Protein AF-A0A9D8EML4-F1 (afdb_monomer_lite)

pLDDT: mean 81.91, std 18.9, range [37.38, 98.0]

Structure (mmCIF, N/CA/C/O backbone):
data_AF-A0A9D8EML4-F1
#
_entry.id   AF-A0A9D8EML4-F1
#
loop_
_atom_site.group_PDB
_atom_site.id
_atom_site.type_symbol
_atom_site.label_atom_id
_atom_site.label_alt_id
_atom_site.label_comp_id
_atom_site.label_asym_id
_atom_site.label_entity_id
_atom_site.label_seq_id
_atom_site.pdbx_PDB_ins_code
_atom_site.Cartn_x
_atom_site.Cartn_y
_atom_site.Cartn_z
_atom_site.occupancy
_atom_site.B_iso_or_e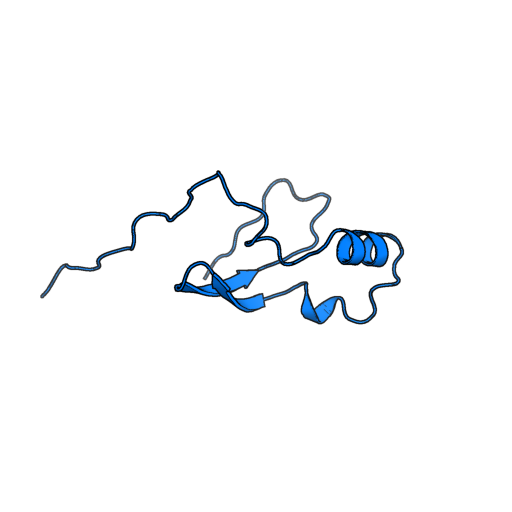quiv
_atom_site.auth_seq_id
_atom_site.auth_comp_id
_atom_site.auth_asym_id
_atom_site.auth_atom_id
_atom_site.pdbx_PDB_model_num
ATOM 1 N N . MET A 1 1 ? -35.778 19.039 4.467 1.00 42.09 1 MET A N 1
ATOM 2 C CA . MET A 1 1 ? -34.751 18.052 4.063 1.00 42.09 1 MET A CA 1
ATOM 3 C C . MET A 1 1 ? -33.438 18.808 3.879 1.00 42.09 1 MET A C 1
ATOM 5 O O . MET A 1 1 ? -33.318 19.575 2.934 1.00 42.09 1 MET A O 1
ATOM 9 N N . ASN A 1 2 ? -32.550 18.751 4.875 1.00 37.38 2 ASN A N 1
ATOM 10 C CA . ASN A 1 2 ? -31.403 19.656 5.022 1.00 37.38 2 ASN A CA 1
ATOM 11 C C . ASN A 1 2 ? -30.285 19.318 4.009 1.00 37.38 2 ASN A C 1
ATOM 13 O O . ASN A 1 2 ? -29.817 18.183 3.976 1.00 37.38 2 ASN A O 1
ATOM 17 N N . LYS A 1 3 ? -29.878 20.298 3.187 1.00 54.94 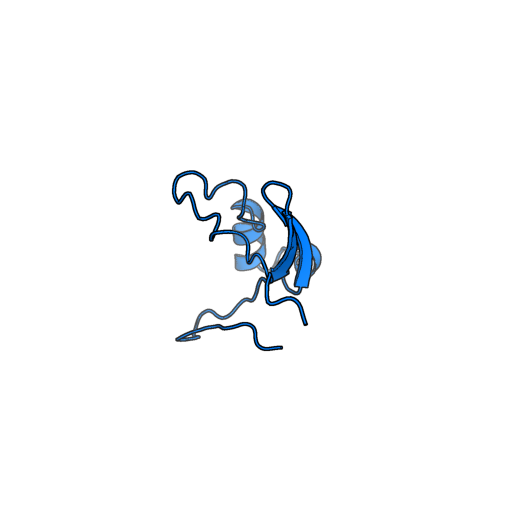3 LYS A N 1
ATOM 18 C CA . LYS A 1 3 ? -28.800 20.203 2.184 1.00 54.94 3 LYS A CA 1
ATOM 19 C C . LYS A 1 3 ? -27.421 20.625 2.727 1.00 54.94 3 LYS A C 1
ATOM 21 O O . LYS A 1 3 ? -26.558 21.004 1.947 1.00 54.94 3 LYS A O 1
ATOM 26 N N . ASN A 1 4 ? -27.168 20.520 4.028 1.00 45.75 4 ASN A N 1
ATOM 27 C CA . ASN A 1 4 ? -25.855 20.832 4.599 1.00 45.75 4 ASN A CA 1
ATOM 28 C C . ASN A 1 4 ? -25.002 19.565 4.733 1.00 45.75 4 ASN A C 1
ATOM 30 O O . ASN A 1 4 ? -24.778 19.062 5.832 1.00 45.75 4 ASN A O 1
ATOM 34 N N . LYS A 1 5 ? -24.513 19.037 3.606 1.00 56.66 5 LYS A N 1
ATOM 35 C CA . LYS A 1 5 ? -23.284 18.236 3.635 1.00 56.66 5 LYS A CA 1
ATOM 36 C C . LYS A 1 5 ? -22.130 19.226 3.535 1.00 56.66 5 LYS A C 1
ATOM 38 O O . LYS A 1 5 ? -21.740 19.609 2.438 1.00 56.66 5 LYS A O 1
ATOM 43 N N . ASN A 1 6 ? -21.643 19.682 4.686 1.00 48.53 6 ASN A N 1
ATOM 44 C CA . ASN A 1 6 ? -20.383 20.413 4.773 1.00 48.53 6 ASN A CA 1
ATOM 45 C C . ASN A 1 6 ? -19.274 19.425 4.406 1.00 48.53 6 ASN A C 1
ATOM 47 O O . ASN A 1 6 ? -18.774 18.703 5.267 1.00 48.53 6 ASN A O 1
ATOM 51 N N . PHE A 1 7 ? -18.953 19.319 3.118 1.00 51.75 7 PHE A N 1
ATOM 52 C CA . PHE A 1 7 ? -17.726 18.655 2.714 1.00 51.75 7 PHE A CA 1
ATOM 53 C C . PHE A 1 7 ? -16.579 19.515 3.252 1.00 51.75 7 PHE A C 1
ATOM 55 O O . PHE A 1 7 ? -16.573 20.718 2.984 1.00 51.75 7 PHE A O 1
ATOM 62 N N . PRO A 1 8 ? -15.670 18.964 4.071 1.00 57.03 8 PRO A N 1
ATOM 63 C CA . PRO A 1 8 ? -14.522 19.728 4.526 1.00 57.03 8 PRO A CA 1
ATOM 64 C C . PRO A 1 8 ? -13.740 20.204 3.300 1.00 57.03 8 PRO A C 1
ATOM 66 O O . PRO A 1 8 ? -13.512 19.424 2.372 1.00 57.03 8 PRO A O 1
ATOM 69 N N . GLU A 1 9 ? -13.355 21.480 3.300 1.00 54.09 9 GLU A N 1
ATOM 70 C CA . GLU A 1 9 ? -12.451 22.043 2.295 1.00 54.09 9 GLU A CA 1
ATOM 71 C C . GLU A 1 9 ? -11.223 21.126 2.142 1.00 54.09 9 GLU A C 1
ATOM 73 O O . GLU A 1 9 ? -10.718 20.612 3.151 1.00 54.09 9 GLU A O 1
ATOM 78 N N . PRO A 1 10 ? -10.736 20.871 0.914 1.00 56.72 10 PRO A N 1
ATOM 79 C CA . PRO A 1 10 ? -9.596 19.993 0.703 1.00 56.72 10 PRO A CA 1
ATOM 80 C C . PRO A 1 10 ? -8.376 20.532 1.460 1.00 56.72 10 PRO A C 1
ATOM 82 O O . PRO A 1 10 ? -7.794 21.553 1.106 1.00 56.72 10 PRO A O 1
ATOM 85 N N . ILE A 1 11 ? -7.966 19.812 2.505 1.00 56.00 11 ILE A N 1
ATOM 86 C CA . ILE A 1 11 ? -6.871 20.154 3.431 1.00 56.00 11 ILE A CA 1
ATOM 87 C C . ILE A 1 11 ? -5.460 20.080 2.809 1.00 56.00 11 ILE A C 1
ATOM 89 O O . ILE A 1 11 ? -4.473 19.909 3.530 1.00 56.00 11 ILE A O 1
ATOM 93 N N . TYR A 1 12 ? -5.319 20.196 1.486 1.00 54.38 12 TYR A N 1
ATOM 94 C CA . TYR A 1 12 ? -4.014 20.166 0.825 1.00 54.38 12 TYR A CA 1
ATOM 95 C C . TYR A 1 12 ? -3.290 21.508 0.980 1.00 54.38 12 TYR A C 1
ATOM 97 O O . TYR A 1 12 ? -3.084 22.244 0.021 1.00 54.38 12 TYR A O 1
ATOM 105 N N . ASN A 1 13 ? -2.812 21.795 2.191 1.00 49.88 13 ASN A N 1
ATOM 106 C CA . ASN A 1 13 ? -1.622 22.624 2.327 1.00 49.88 13 ASN A CA 1
ATOM 107 C C . ASN A 1 13 ? -0.435 21.787 1.834 1.00 49.88 13 ASN A C 1
ATOM 109 O O . ASN A 1 13 ? 0.121 20.967 2.563 1.00 49.88 13 ASN A O 1
ATOM 113 N N . ILE A 1 14 ? -0.056 22.002 0.572 1.00 53.84 14 ILE A N 1
ATOM 114 C CA . ILE A 1 14 ? 1.023 21.299 -0.152 1.00 53.84 14 ILE A CA 1
ATOM 115 C C . ILE A 1 14 ? 2.395 21.453 0.553 1.00 53.84 14 ILE A C 1
ATOM 117 O O . ILE A 1 14 ? 3.353 20.759 0.230 1.00 53.84 14 ILE A O 1
ATOM 121 N N . GLY A 1 15 ? 2.496 22.314 1.571 1.00 46.00 15 GLY A N 1
ATOM 122 C CA . GLY A 1 15 ? 3.724 22.604 2.310 1.00 46.00 15 GLY A CA 1
ATOM 123 C C . GLY A 1 15 ? 4.195 21.556 3.329 1.00 46.00 15 GLY A C 1
ATOM 124 O O . GLY A 1 15 ? 5.280 21.741 3.869 1.00 46.00 15 GLY A O 1
ATOM 125 N N . ASN A 1 16 ? 3.446 20.481 3.628 1.00 51.84 16 ASN A N 1
ATOM 126 C CA . ASN A 1 16 ? 3.884 19.492 4.632 1.00 51.84 16 ASN A CA 1
ATOM 127 C C . ASN A 1 16 ? 3.524 18.033 4.271 1.00 51.84 16 ASN A C 1
ATOM 129 O O . ASN A 1 16 ? 2.684 17.385 4.896 1.00 51.84 16 ASN A O 1
ATOM 133 N N . LEU A 1 17 ? 4.174 17.505 3.229 1.00 54.44 17 LEU A N 1
ATOM 134 C CA . LEU A 1 17 ? 3.994 16.129 2.731 1.00 54.44 17 LEU A CA 1
ATOM 135 C C . LEU A 1 17 ? 4.646 15.045 3.616 1.00 54.44 17 LEU A C 1
ATOM 137 O O . LEU A 1 17 ? 4.325 13.863 3.476 1.00 54.44 17 LEU A O 1
ATOM 141 N N . SER A 1 18 ? 5.532 15.425 4.542 1.00 55.28 18 SER A N 1
ATOM 142 C CA . SER A 1 18 ? 6.281 14.495 5.405 1.00 55.28 18 SER A CA 1
ATOM 143 C C . SER A 1 18 ? 5.383 13.677 6.341 1.00 55.28 18 SER A C 1
ATOM 145 O O . SER A 1 18 ? 5.669 12.511 6.596 1.00 55.28 18 SER A O 1
ATOM 147 N N . ASN A 1 19 ? 4.257 14.241 6.793 1.00 57.91 19 ASN A N 1
ATOM 148 C CA . ASN A 1 19 ? 3.344 13.586 7.740 1.00 57.91 19 ASN A CA 1
ATOM 149 C C . ASN A 1 19 ? 2.323 12.641 7.075 1.00 57.91 19 ASN A C 1
ATOM 151 O O . ASN A 1 19 ? 1.663 11.852 7.755 1.00 57.91 19 ASN A O 1
ATOM 155 N N . VAL A 1 20 ? 2.166 12.713 5.750 1.00 65.50 20 VAL A N 1
ATOM 156 C CA . VAL A 1 20 ? 1.192 11.895 5.005 1.00 65.50 20 VAL A CA 1
ATOM 157 C C . VAL A 1 20 ? 1.812 10.572 4.559 1.00 65.50 20 VAL A C 1
ATOM 159 O O . VAL A 1 20 ? 1.128 9.544 4.544 1.00 65.50 20 VAL A O 1
ATOM 162 N N . ASN A 1 21 ? 3.107 10.575 4.234 1.00 75.50 21 ASN A N 1
ATOM 163 C CA . ASN A 1 21 ? 3.769 9.423 3.642 1.00 75.50 21 ASN A CA 1
ATOM 164 C C . ASN A 1 21 ? 3.902 8.272 4.654 1.00 75.50 21 ASN A C 1
ATOM 166 O O . ASN A 1 21 ? 4.513 8.408 5.711 1.00 75.50 21 ASN A O 1
ATOM 170 N N . HIS A 1 22 ? 3.273 7.134 4.363 1.00 83.69 22 HIS A N 1
ATOM 171 C CA . HIS A 1 22 ? 3.252 5.979 5.264 1.00 83.69 22 HIS A CA 1
ATOM 172 C C . HIS A 1 22 ? 4.447 5.035 5.053 1.00 83.69 22 HIS A C 1
ATOM 174 O O . HIS A 1 22 ? 4.788 4.250 5.945 1.00 83.69 22 HIS A O 1
ATOM 180 N N . LEU A 1 23 ? 5.091 5.149 3.888 1.00 89.19 23 LEU A N 1
ATOM 181 C CA . LEU A 1 23 ? 6.321 4.459 3.529 1.00 89.19 23 LEU A CA 1
ATOM 182 C C . LEU A 1 23 ? 7.510 5.375 3.826 1.00 89.19 23 LEU A C 1
ATOM 184 O O . LEU A 1 23 ? 7.684 6.408 3.181 1.00 89.19 23 LEU A O 1
ATOM 188 N N . SER A 1 24 ? 8.334 4.992 4.798 1.00 91.31 24 SER A N 1
ATOM 189 C CA . SER A 1 24 ? 9.630 5.639 5.009 1.00 91.31 24 SER A CA 1
ATOM 190 C C . SER A 1 24 ? 10.610 5.274 3.888 1.00 91.31 24 SER A C 1
ATOM 192 O O . SER A 1 24 ? 10.428 4.286 3.174 1.00 91.31 24 SER A O 1
ATOM 194 N N . GLU A 1 25 ? 11.704 6.024 3.759 1.00 91.31 25 GLU A N 1
ATOM 195 C CA . GLU A 1 25 ? 12.783 5.668 2.826 1.00 91.31 25 GLU A CA 1
ATOM 196 C C . GLU A 1 25 ? 13.355 4.273 3.110 1.00 91.31 25 GLU A C 1
ATOM 198 O O . GLU A 1 25 ? 13.661 3.522 2.182 1.00 91.31 25 GLU A O 1
ATOM 203 N N . PHE A 1 26 ? 13.433 3.888 4.387 1.00 94.12 26 PHE A N 1
ATOM 204 C CA . PHE A 1 26 ? 13.877 2.557 4.787 1.00 94.12 26 PHE A CA 1
ATOM 205 C C . PHE A 1 26 ? 12.879 1.465 4.379 1.00 94.12 26 PHE A C 1
ATOM 207 O O . PHE A 1 26 ? 13.296 0.413 3.893 1.00 94.12 26 PHE A O 1
ATOM 214 N N . ASP A 1 27 ? 11.571 1.728 4.486 1.00 94.44 27 ASP A N 1
ATOM 215 C CA . ASP A 1 27 ? 10.538 0.818 3.977 1.00 94.44 27 ASP A CA 1
ATOM 216 C C . ASP A 1 27 ? 10.694 0.617 2.460 1.00 94.44 27 ASP A C 1
ATOM 218 O O . ASP A 1 27 ? 10.695 -0.515 1.977 1.00 94.44 27 ASP A O 1
ATOM 222 N N . ILE A 1 28 ? 10.895 1.702 1.705 1.00 93.69 28 ILE A N 1
ATOM 223 C CA . ILE A 1 28 ? 11.107 1.650 0.249 1.00 93.69 28 ILE A CA 1
ATOM 224 C C . ILE A 1 28 ? 12.383 0.870 -0.086 1.00 93.69 28 ILE A C 1
ATOM 226 O O . ILE A 1 28 ? 12.385 0.053 -1.008 1.00 93.69 28 ILE A O 1
ATOM 230 N N . TYR A 1 29 ? 13.466 1.094 0.658 1.00 96.31 29 TYR A N 1
ATOM 231 C CA . TYR A 1 29 ? 14.718 0.366 0.483 1.00 96.31 29 TYR A CA 1
ATOM 232 C C . TYR A 1 29 ? 14.534 -1.138 0.715 1.00 96.31 29 TYR A C 1
ATOM 234 O O . TYR A 1 29 ? 14.917 -1.944 -0.137 1.00 96.31 29 TYR A O 1
ATOM 242 N N . LEU A 1 30 ? 13.926 -1.537 1.835 1.00 97.12 30 LEU A N 1
ATOM 243 C CA . LEU A 1 30 ? 13.665 -2.946 2.129 1.00 97.12 30 LEU A CA 1
ATOM 244 C C . LEU A 1 30 ? 12.742 -3.574 1.084 1.00 97.12 30 LEU A C 1
ATOM 246 O O . LEU A 1 30 ? 12.995 -4.702 0.660 1.00 97.12 30 LEU A O 1
ATOM 250 N N . PHE A 1 31 ? 11.719 -2.840 0.642 1.00 96.12 31 PHE A N 1
ATOM 251 C CA . PHE A 1 31 ? 10.787 -3.287 -0.386 1.00 96.12 31 PHE A CA 1
ATOM 252 C C . PHE A 1 31 ? 11.502 -3.576 -1.710 1.00 96.12 31 PHE A C 1
ATOM 254 O O . PHE A 1 31 ? 11.392 -4.682 -2.233 1.00 96.12 31 PHE A O 1
ATOM 261 N N . LYS A 1 32 ? 12.324 -2.636 -2.197 1.00 95.38 32 LYS A N 1
ATOM 2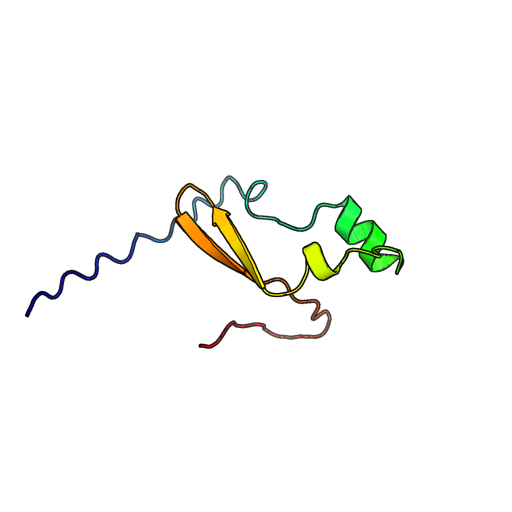62 C CA . LYS A 1 32 ? 13.119 -2.804 -3.427 1.00 95.38 32 LYS A CA 1
ATOM 263 C C . LYS A 1 32 ? 14.086 -3.990 -3.369 1.00 95.38 32 LYS A C 1
ATOM 265 O O . LYS A 1 32 ? 14.382 -4.577 -4.400 1.00 95.38 32 LYS A O 1
ATOM 270 N N . ASN A 1 33 ? 14.577 -4.338 -2.179 1.00 97.50 33 ASN A N 1
ATOM 271 C CA . ASN A 1 33 ? 15.484 -5.470 -1.980 1.00 97.50 33 ASN A CA 1
ATOM 272 C C . ASN A 1 33 ? 14.759 -6.795 -1.674 1.00 97.50 33 ASN A C 1
ATOM 274 O O . ASN A 1 33 ? 15.429 -7.784 -1.389 1.00 97.50 33 ASN A O 1
ATOM 278 N N . GLY A 1 34 ? 13.421 -6.828 -1.652 1.00 96.44 34 GLY A N 1
ATOM 279 C CA . GLY A 1 34 ? 12.661 -8.031 -1.288 1.00 96.44 34 GLY A CA 1
ATOM 280 C C . GLY A 1 34 ? 12.827 -8.460 0.176 1.00 96.44 34 GLY A C 1
ATOM 281 O O . GLY A 1 34 ? 12.624 -9.624 0.504 1.00 96.44 34 GLY A O 1
ATOM 282 N N . ARG A 1 35 ? 13.218 -7.538 1.067 1.00 97.50 35 ARG A N 1
ATOM 283 C CA . ARG A 1 35 ? 13.517 -7.809 2.489 1.00 97.50 35 ARG A CA 1
ATOM 284 C C . ARG A 1 35 ? 12.509 -7.202 3.465 1.00 97.50 35 ARG A C 1
ATOM 286 O O . ARG A 1 35 ? 12.717 -7.251 4.676 1.00 97.50 35 ARG A O 1
ATOM 293 N N . HIS A 1 36 ? 11.425 -6.611 2.969 1.00 96.62 36 HIS A N 1
ATOM 294 C CA . HIS A 1 36 ? 10.375 -6.057 3.825 1.00 96.62 36 HIS A CA 1
ATOM 295 C C . HIS A 1 36 ? 9.356 -7.138 4.208 1.00 96.62 36 HIS A C 1
ATOM 297 O O . HIS A 1 36 ? 8.305 -7.275 3.592 1.00 96.62 36 HIS A O 1
ATOM 303 N N . TYR A 1 37 ? 9.674 -7.934 5.231 1.00 96.06 37 TYR A N 1
ATOM 304 C CA . TYR A 1 37 ? 8.820 -9.047 5.679 1.00 96.06 37 TYR A CA 1
ATOM 305 C C . TYR A 1 37 ? 7.481 -8.606 6.285 1.00 96.06 37 TYR A C 1
ATOM 307 O O . TYR A 1 37 ? 6.565 -9.414 6.408 1.00 96.06 37 TYR A O 1
ATOM 315 N N . LYS A 1 38 ? 7.364 -7.327 6.659 1.00 95.38 38 LYS A N 1
ATOM 316 C CA . LYS A 1 38 ? 6.146 -6.718 7.207 1.00 95.38 38 LYS A CA 1
ATOM 317 C C . LYS A 1 38 ? 5.539 -5.696 6.250 1.00 95.38 38 LYS A C 1
ATOM 319 O O . LYS A 1 38 ? 4.899 -4.738 6.668 1.00 95.38 38 LYS A O 1
ATOM 324 N N . LEU A 1 39 ? 5.745 -5.879 4.946 1.00 94.25 39 LEU A N 1
ATOM 325 C CA . LEU A 1 39 ? 5.243 -4.954 3.932 1.00 94.25 39 LEU A CA 1
ATOM 326 C C . LEU A 1 39 ? 3.712 -4.812 3.969 1.00 94.25 39 LEU A C 1
ATOM 328 O O . LEU A 1 39 ? 3.186 -3.765 3.602 1.00 94.25 39 LEU A O 1
ATOM 332 N N . TYR A 1 40 ? 3.004 -5.839 4.446 1.00 93.81 40 TYR A N 1
ATOM 333 C CA . TYR A 1 40 ? 1.552 -5.823 4.632 1.00 93.81 40 TYR A CA 1
ATOM 334 C C . TYR A 1 40 ? 1.078 -4.776 5.656 1.00 93.81 40 TYR A C 1
ATOM 336 O O . TYR A 1 40 ? -0.054 -4.318 5.559 1.00 93.81 40 TYR A O 1
ATOM 344 N N . ASP A 1 41 ? 1.937 -4.337 6.585 1.00 94.31 41 ASP A N 1
ATOM 345 C CA . ASP A 1 41 ? 1.631 -3.230 7.506 1.00 94.31 41 ASP A CA 1
ATOM 346 C C . ASP A 1 41 ? 1.673 -1.864 6.800 1.00 94.31 41 ASP A C 1
ATOM 348 O O . ASP A 1 41 ? 1.330 -0.845 7.393 1.00 94.31 41 ASP A O 1
ATOM 352 N N . LYS A 1 42 ? 2.162 -1.820 5.552 1.00 93.00 42 LYS A N 1
ATOM 353 C CA . LYS A 1 42 ? 2.415 -0.588 4.795 1.00 93.00 42 LYS A CA 1
ATOM 354 C C . LYS A 1 42 ? 1.590 -0.487 3.519 1.00 93.00 42 LYS A C 1
ATOM 356 O O . LYS A 1 42 ? 1.053 0.579 3.229 1.00 93.00 42 LYS A O 1
ATOM 361 N N . LEU A 1 43 ? 1.532 -1.564 2.738 1.00 95.06 43 LEU A N 1
ATOM 362 C CA . LEU A 1 43 ? 0.686 -1.662 1.548 1.00 95.06 43 LEU A CA 1
ATOM 363 C C . LEU A 1 43 ? -0.729 -2.105 1.930 1.00 95.06 43 LEU A C 1
ATOM 365 O O . LEU A 1 43 ? -0.948 -2.681 2.992 1.00 95.06 43 LEU A O 1
ATOM 369 N N . GLY A 1 44 ? -1.689 -1.860 1.044 1.00 95.19 44 GLY A N 1
ATOM 370 C CA . GLY A 1 44 ? -3.098 -2.162 1.271 1.00 95.19 44 GLY A CA 1
ATOM 371 C C . GLY A 1 44 ? -3.868 -0.965 1.823 1.00 95.19 44 GLY A C 1
ATOM 372 O O . GLY A 1 44 ? -3.561 0.182 1.494 1.00 95.19 44 GLY A O 1
ATOM 373 N N . ALA A 1 45 ? -4.897 -1.252 2.619 1.00 95.62 45 ALA A N 1
ATOM 374 C CA . ALA A 1 45 ? -5.821 -0.272 3.173 1.00 95.62 45 ALA A CA 1
ATOM 375 C C . ALA A 1 45 ? -5.728 -0.273 4.702 1.00 95.62 45 ALA A C 1
ATOM 377 O O . ALA A 1 45 ? -5.997 -1.291 5.338 1.00 95.62 45 ALA A O 1
ATOM 378 N N . HIS A 1 46 ? -5.366 0.868 5.286 1.00 93.88 46 HIS A N 1
ATOM 379 C CA . HIS A 1 46 ? -5.138 1.004 6.726 1.00 93.88 46 HIS A CA 1
ATOM 380 C C . HIS A 1 46 ? -5.900 2.199 7.289 1.00 93.88 46 HIS A C 1
ATOM 382 O O . HIS A 1 46 ? -5.811 3.302 6.748 1.00 93.88 46 HIS A O 1
ATOM 388 N N . LEU A 1 47 ? -6.627 2.007 8.392 1.00 93.88 47 LEU A N 1
ATOM 389 C CA . LEU A 1 47 ? -7.266 3.118 9.101 1.00 93.88 47 LEU A CA 1
ATOM 390 C C . LEU A 1 47 ? -6.195 4.062 9.651 1.00 93.88 47 LEU A C 1
ATOM 392 O O . LEU A 1 47 ? -5.252 3.634 10.318 1.00 93.88 47 LEU A O 1
ATOM 396 N N . LYS A 1 48 ? -6.332 5.358 9.370 1.00 89.19 48 LYS A N 1
ATOM 397 C CA . LYS A 1 48 ? -5.353 6.368 9.773 1.00 89.19 48 LYS A CA 1
ATOM 398 C C . LYS A 1 48 ? -6.029 7.699 10.055 1.00 89.19 48 LYS A C 1
ATOM 400 O O . LYS A 1 48 ? -6.997 8.078 9.400 1.00 89.19 48 LYS A O 1
ATOM 405 N N . LYS A 1 49 ? -5.469 8.432 11.013 1.00 88.19 49 LYS A N 1
ATOM 406 C CA . LYS A 1 49 ? -5.840 9.814 11.304 1.00 88.19 49 LYS A CA 1
ATOM 407 C C . LYS A 1 49 ? -4.772 10.745 10.745 1.00 88.19 49 LYS A C 1
ATOM 409 O O . LYS A 1 49 ? -3.612 10.645 11.139 1.00 88.19 49 LYS A O 1
ATOM 414 N N . ILE A 1 50 ? -5.144 11.625 9.821 1.00 83.62 50 ILE A N 1
ATOM 415 C CA . ILE A 1 50 ? -4.240 12.606 9.203 1.00 83.62 50 ILE A CA 1
ATOM 416 C C . ILE A 1 50 ? -4.815 13.992 9.470 1.00 83.62 50 ILE A C 1
ATOM 418 O O . ILE A 1 50 ? -5.972 14.252 9.159 1.00 83.62 50 ILE A O 1
ATOM 422 N N . ASN A 1 51 ? -4.019 14.876 10.079 1.00 84.25 51 ASN A N 1
ATOM 423 C CA . ASN A 1 51 ? -4.431 16.241 10.433 1.00 84.25 51 ASN A CA 1
ATOM 424 C C . ASN A 1 51 ? -5.767 16.296 11.203 1.00 84.25 51 ASN A C 1
ATOM 426 O O . ASN A 1 51 ? -6.602 17.161 10.968 1.00 84.25 51 ASN A O 1
ATOM 430 N N . GLY A 1 52 ? -5.986 15.336 12.107 1.00 85.19 52 GLY A N 1
ATOM 431 C CA . GLY A 1 52 ? -7.209 15.256 12.910 1.00 85.19 52 GLY A CA 1
ATOM 432 C C . GLY A 1 52 ? -8.406 14.596 12.216 1.00 85.19 52 GLY A C 1
ATOM 433 O O . GLY A 1 52 ? -9.391 14.321 12.896 1.00 85.19 52 GLY A O 1
ATOM 434 N N . VAL A 1 53 ? -8.313 14.274 10.924 1.00 88.12 53 VAL A N 1
ATOM 435 C CA . VAL A 1 53 ? -9.375 13.614 10.152 1.00 88.12 53 VAL A CA 1
ATOM 436 C C . VAL A 1 53 ? -9.127 12.110 10.106 1.00 88.12 53 VAL A C 1
ATOM 438 O O . VAL A 1 53 ? -8.045 11.667 9.721 1.00 88.12 53 VAL A O 1
ATOM 441 N N . GLU A 1 54 ? -10.120 11.323 10.515 1.00 90.94 54 GLU A N 1
ATOM 442 C CA . GLU A 1 54 ? -10.096 9.861 10.415 1.00 90.94 54 GLU A CA 1
ATOM 443 C C . GLU A 1 54 ? -10.476 9.415 9.003 1.00 90.94 54 GLU A C 1
ATOM 445 O O . GLU A 1 54 ? -11.391 9.960 8.387 1.00 90.94 54 GLU A O 1
ATOM 450 N N . GLY A 1 55 ? -9.763 8.422 8.482 1.00 91.19 55 GLY A N 1
ATOM 451 C CA . GLY A 1 55 ? -10.011 7.876 7.156 1.00 91.19 55 GLY A CA 1
ATOM 452 C C . GLY A 1 55 ? -9.221 6.599 6.903 1.00 91.19 55 GLY A C 1
ATOM 453 O O . GLY A 1 55 ? -8.688 5.980 7.824 1.00 91.19 55 GLY A O 1
ATOM 454 N N . THR A 1 56 ? -9.144 6.208 5.633 1.00 93.25 56 THR A N 1
ATOM 455 C CA . THR A 1 56 ? -8.361 5.049 5.188 1.00 93.25 56 THR A CA 1
ATOM 456 C C . THR A 1 56 ? -7.220 5.512 4.293 1.00 93.25 56 THR A C 1
ATOM 458 O O . THR A 1 56 ? -7.427 6.263 3.342 1.00 93.25 56 THR A O 1
ATOM 461 N N . TYR A 1 57 ? -6.010 5.060 4.600 1.00 92.12 57 TYR A N 1
ATOM 462 C CA . TYR A 1 57 ? -4.823 5.241 3.781 1.00 92.12 57 TYR A CA 1
ATOM 463 C C . TYR A 1 57 ? -4.667 4.045 2.840 1.00 92.12 57 TYR A C 1
ATOM 465 O O . TYR A 1 57 ? -4.613 2.906 3.302 1.00 92.12 57 TYR A O 1
ATOM 473 N N . PHE A 1 58 ? -4.576 4.313 1.537 1.00 93.81 58 PHE A N 1
ATOM 474 C CA . PHE A 1 58 ? -4.352 3.300 0.509 1.00 93.81 58 PHE A CA 1
ATOM 475 C C . PHE A 1 58 ? -2.929 3.404 -0.035 1.00 93.81 58 PHE A C 1
ATOM 477 O O . PHE A 1 58 ? -2.501 4.480 -0.453 1.00 93.81 58 PHE A O 1
ATOM 484 N N . ALA A 1 59 ? -2.221 2.279 -0.083 1.00 94.06 59 ALA A N 1
ATOM 485 C CA . ALA A 1 59 ? -0.944 2.161 -0.773 1.00 94.06 59 ALA A CA 1
ATOM 486 C C . ALA A 1 59 ? -0.916 0.912 -1.650 1.00 94.06 59 ALA A C 1
ATOM 488 O O . ALA A 1 59 ? -1.230 -0.193 -1.208 1.00 94.06 59 ALA A O 1
ATOM 489 N N . VAL A 1 60 ? -0.500 1.091 -2.900 1.00 95.06 60 VAL A N 1
ATOM 490 C CA . VAL A 1 60 ? -0.384 0.021 -3.889 1.00 95.06 60 VAL A CA 1
ATOM 491 C C . VAL A 1 60 ? 0.967 0.110 -4.577 1.00 95.06 60 VAL A C 1
ATOM 493 O O . VAL A 1 60 ? 1.485 1.200 -4.825 1.00 95.06 60 VAL A O 1
ATOM 496 N N . TRP A 1 61 ? 1.536 -1.045 -4.897 1.00 95.50 61 TRP A N 1
ATOM 497 C CA . TRP A 1 61 ? 2.664 -1.121 -5.808 1.00 95.50 61 TRP A CA 1
ATOM 498 C C . TRP A 1 61 ? 2.143 -1.335 -7.228 1.00 95.50 61 TRP A C 1
ATOM 500 O O . TRP A 1 61 ? 1.531 -2.359 -7.521 1.00 95.50 61 TRP A O 1
ATOM 510 N N . ALA A 1 62 ? 2.354 -0.344 -8.089 1.00 96.62 62 ALA A N 1
ATOM 511 C CA . ALA A 1 62 ? 1.881 -0.353 -9.469 1.00 96.62 62 ALA A CA 1
ATOM 512 C C . ALA A 1 62 ? 2.896 0.380 -10.373 1.00 96.62 62 ALA A C 1
ATOM 514 O O . ALA A 1 62 ? 2.613 1.483 -10.838 1.00 96.62 62 ALA A O 1
ATOM 515 N N . PRO A 1 63 ? 4.109 -0.175 -10.561 1.00 95.31 63 PRO A N 1
ATOM 516 C CA . PRO A 1 63 ? 5.229 0.531 -11.193 1.00 95.31 63 PRO A CA 1
ATOM 517 C C . PRO A 1 63 ? 4.967 0.876 -12.664 1.00 95.31 63 PRO A C 1
ATOM 519 O O . PRO A 1 63 ? 5.415 1.918 -13.130 1.00 95.31 63 PRO A O 1
ATOM 522 N N . ASP A 1 64 ? 4.197 0.039 -13.358 1.00 97.56 64 ASP A N 1
ATOM 523 C CA . ASP A 1 64 ? 3.894 0.190 -14.784 1.00 97.56 64 ASP A CA 1
ATOM 524 C C . ASP A 1 64 ? 2.498 0.791 -15.038 1.00 97.56 64 ASP A C 1
ATOM 526 O O . ASP A 1 64 ? 2.041 0.885 -16.179 1.00 97.56 64 ASP A O 1
ATOM 530 N N . ALA A 1 65 ? 1.775 1.185 -13.983 1.00 97.44 65 ALA A N 1
ATOM 531 C CA . ALA A 1 65 ? 0.435 1.737 -14.130 1.00 97.44 65 ALA A CA 1
ATOM 532 C C . ALA A 1 65 ? 0.479 3.189 -14.617 1.00 97.44 65 ALA A C 1
ATOM 534 O O . ALA A 1 65 ? 1.127 4.048 -14.023 1.00 97.44 65 ALA A O 1
ATOM 535 N N . LYS A 1 66 ? -0.306 3.491 -15.657 1.00 98.00 66 LYS A N 1
ATOM 536 C CA . LYS A 1 66 ? -0.490 4.867 -16.143 1.00 98.00 66 LYS A CA 1
ATOM 537 C C . LYS A 1 66 ? -1.256 5.743 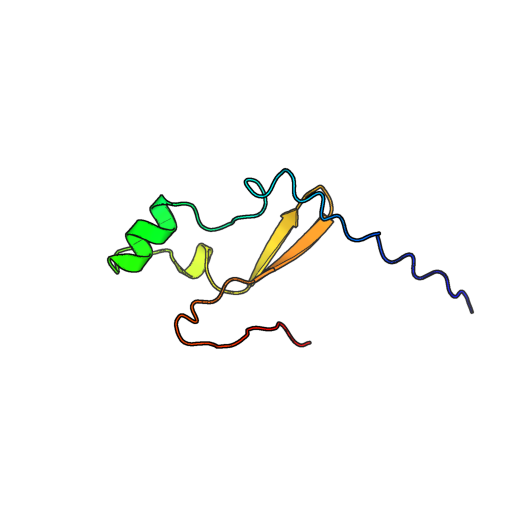-15.145 1.00 98.00 66 LYS A C 1
ATOM 539 O O . LYS A 1 66 ? -0.988 6.936 -15.038 1.00 98.00 66 LYS A O 1
ATOM 544 N N . SER A 1 67 ? -2.229 5.168 -14.443 1.00 97.25 67 SER A N 1
ATOM 545 C CA . SER A 1 67 ? -2.997 5.851 -13.403 1.00 97.25 67 SER A CA 1
ATOM 546 C C 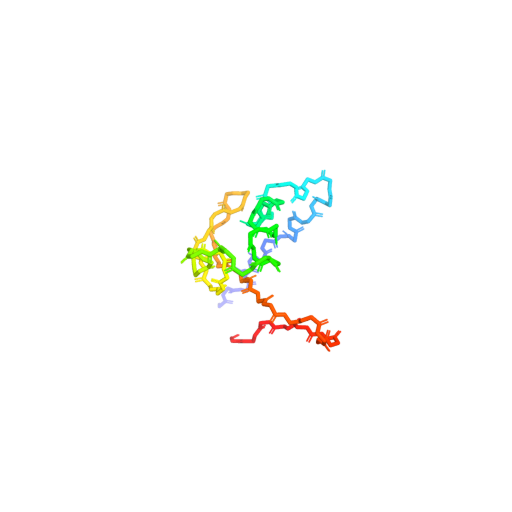. SER A 1 67 ? -3.567 4.851 -12.406 1.00 97.25 67 SER A C 1
ATOM 548 O O . SER A 1 67 ? -3.879 3.717 -12.767 1.00 97.25 67 SER A O 1
ATOM 550 N N . VAL A 1 68 ? -3.761 5.304 -11.171 1.00 95.69 68 VAL A N 1
ATOM 551 C CA . VAL A 1 68 ? -4.370 4.534 -10.084 1.00 95.69 68 VAL A CA 1
ATOM 552 C C . VAL A 1 68 ? -5.481 5.373 -9.462 1.00 95.69 68 VAL A C 1
ATOM 554 O O . VAL A 1 68 ? -5.336 6.584 -9.292 1.00 95.69 68 VAL A O 1
ATOM 557 N N . SER A 1 69 ? -6.606 4.746 -9.132 1.00 96.62 69 SER A N 1
ATOM 558 C CA . SER A 1 69 ? -7.728 5.390 -8.447 1.00 96.62 69 SER A CA 1
ATOM 559 C C . SER A 1 69 ? -8.381 4.407 -7.485 1.00 96.62 69 SER A C 1
ATOM 561 O O . SER A 1 69 ? -8.414 3.207 -7.750 1.00 96.62 69 SER A O 1
ATOM 563 N N . VAL A 1 70 ? -8.898 4.922 -6.372 1.00 95.56 70 VAL A N 1
ATOM 564 C CA . VAL A 1 70 ? -9.745 4.161 -5.450 1.00 95.56 70 VAL A CA 1
ATOM 565 C C . VAL A 1 70 ? -11.193 4.387 -5.872 1.00 95.56 70 VAL A C 1
ATOM 567 O O . VAL A 1 70 ? -11.604 5.531 -6.055 1.00 95.56 70 VAL A O 1
ATOM 570 N N . ILE A 1 71 ? -11.944 3.304 -6.049 1.00 96.19 71 ILE A N 1
ATOM 571 C CA . ILE A 1 71 ? -13.367 3.323 -6.405 1.00 96.19 71 ILE A CA 1
ATOM 572 C C . ILE A 1 71 ? -14.160 2.583 -5.323 1.00 96.19 71 ILE A C 1
ATOM 574 O O . ILE A 1 71 ? -13.684 1.564 -4.819 1.00 96.19 71 ILE A O 1
ATOM 578 N N . GLY A 1 72 ? -15.340 3.092 -4.960 1.00 90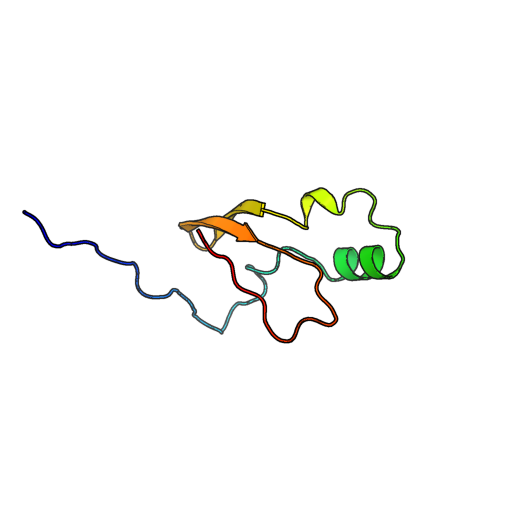.38 72 GLY A N 1
ATOM 579 C CA . GLY A 1 72 ? -16.200 2.528 -3.915 1.00 90.38 72 GLY A CA 1
ATOM 580 C C . GLY A 1 72 ? -17.254 3.504 -3.417 1.00 90.38 72 GLY A C 1
ATOM 581 O O . GLY A 1 72 ? -17.125 4.711 -3.723 1.00 90.38 72 GLY A O 1
#

Sequence (72 aa):
MNKNKNFPEPIYNIGNLSNVNHLSEFDIYLFKNGRHYKLYDKLGAHLKKINGVEGTYFAVWAPDAKSVSVIG

Foldseek 3Di:
DDPPPCPDDPPPPVPDCPQLQQQDPVNVVCVVVVNNPVCVVRAAWDWDADPNDTDIDHDDDDPPDPDDDDDD

Secondary structure (DSSP, 8-state):
------PPP----TT-GGGT--S-HHHHHHHHTT--TTGGGTSEEEEEEETTEEEEEEE---TT-S------

Radius of gyration: 15.76 Å; chains: 1; bounding box: 50×32×29 Å